Protein AF-A0A537CA63-F1 (afdb_monomer_lite)

Radius of gyration: 12.53 Å; chains: 1; bounding box: 29×31×26 Å

Structure (mmCIF, N/CA/C/O backbone):
data_AF-A0A537CA63-F1
#
_entry.id   AF-A0A537CA63-F1
#
loop_
_atom_site.group_PDB
_atom_site.id
_atom_site.type_symbol
_atom_site.label_atom_id
_atom_site.label_alt_id
_atom_site.label_comp_id
_atom_site.label_asym_id
_atom_site.label_entity_id
_atom_site.label_seq_id
_atom_site.pdbx_PDB_ins_code
_atom_site.Cartn_x
_atom_site.Cartn_y
_atom_site.Cartn_z
_atom_site.occupancy
_atom_site.B_iso_or_equiv
_atom_site.auth_seq_id
_atom_site.auth_comp_id
_atom_site.auth_asym_id
_atom_site.auth_atom_id
_atom_site.pdbx_PDB_model_num
ATOM 1 N N . MET A 1 1 ? 4.768 -12.147 -1.297 1.00 91.00 1 MET A N 1
ATOM 2 C CA . MET A 1 1 ? 4.892 -11.427 -0.005 1.00 91.00 1 MET A CA 1
ATOM 3 C C . MET A 1 1 ? 3.596 -10.674 0.290 1.00 91.00 1 MET A C 1
ATOM 5 O O . MET A 1 1 ? 2.949 -10.243 -0.658 1.00 91.00 1 MET A O 1
ATOM 9 N N . THR A 1 2 ? 3.205 -10.533 1.563 1.00 93.44 2 THR A N 1
ATOM 10 C CA . THR A 1 2 ? 2.037 -9.731 1.987 1.00 93.44 2 THR A CA 1
ATOM 11 C C . THR A 1 2 ? 2.475 -8.688 3.016 1.00 93.44 2 THR A C 1
ATOM 13 O O . THR A 1 2 ? 3.258 -9.024 3.900 1.00 93.44 2 THR A O 1
ATOM 16 N N . TYR A 1 3 ? 1.967 -7.463 2.901 1.00 91.38 3 TYR A N 1
ATOM 17 C CA . TYR A 1 3 ? 2.155 -6.367 3.856 1.00 91.38 3 TYR A CA 1
ATOM 18 C C . TYR A 1 3 ? 0.794 -5.869 4.357 1.00 91.38 3 TYR A C 1
ATOM 20 O O . TYR A 1 3 ? -0.146 -5.801 3.560 1.00 91.38 3 TYR A O 1
ATOM 28 N N . GLU A 1 4 ? 0.694 -5.532 5.648 1.00 94.69 4 GLU A N 1
ATOM 29 C CA . GLU A 1 4 ? -0.549 -5.066 6.272 1.00 94.69 4 GLU A CA 1
ATOM 30 C C . GLU A 1 4 ? -0.332 -3.939 7.288 1.00 94.69 4 GLU A C 1
ATOM 32 O O . GLU A 1 4 ? 0.561 -4.028 8.129 1.00 94.69 4 GLU A O 1
ATOM 37 N N . ASP A 1 5 ? -1.219 -2.944 7.287 1.00 93.81 5 ASP A N 1
ATOM 38 C CA . ASP A 1 5 ? -1.247 -1.850 8.267 1.00 93.81 5 ASP A CA 1
ATOM 39 C C . ASP A 1 5 ? -2.688 -1.451 8.641 1.00 93.81 5 ASP A C 1
ATOM 41 O O . ASP A 1 5 ? -3.653 -1.933 8.046 1.00 93.81 5 ASP A O 1
ATOM 45 N N . THR A 1 6 ? -2.829 -0.610 9.666 1.00 96.62 6 THR A N 1
ATOM 46 C CA . THR A 1 6 ? -4.115 -0.153 10.228 1.00 96.62 6 THR A CA 1
ATOM 47 C C . THR A 1 6 ? -4.405 1.321 9.928 1.00 96.62 6 THR A C 1
ATOM 49 O O . THR A 1 6 ? -5.239 1.930 10.597 1.00 96.62 6 THR A O 1
ATOM 52 N N . ALA A 1 7 ? -3.696 1.935 8.977 1.00 92.88 7 ALA A N 1
ATOM 53 C CA . ALA A 1 7 ? -3.974 3.307 8.569 1.00 92.88 7 ALA A CA 1
ATOM 54 C C . ALA A 1 7 ? -5.342 3.394 7.856 1.00 92.88 7 ALA A C 1
ATOM 56 O O . ALA A 1 7 ? -5.913 2.365 7.466 1.00 92.88 7 ALA A O 1
ATOM 57 N N . PRO A 1 8 ? -5.886 4.608 7.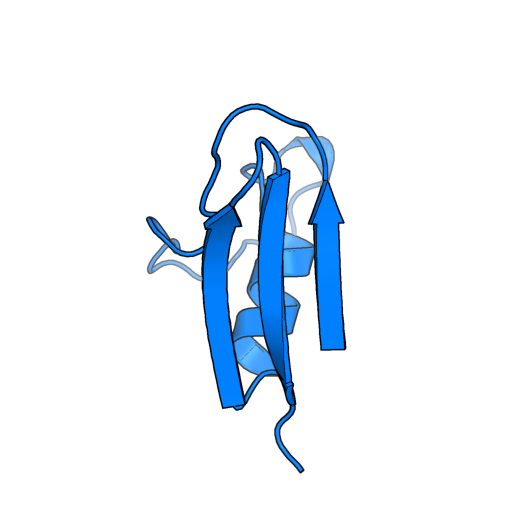645 1.00 95.00 8 PRO A N 1
ATOM 58 C CA . PRO A 1 8 ? -7.032 4.785 6.762 1.00 95.00 8 PRO A CA 1
ATOM 59 C C . PRO A 1 8 ? -6.805 4.120 5.391 1.00 95.00 8 PRO A C 1
ATOM 61 O O . PRO A 1 8 ? -5.652 3.994 4.963 1.00 95.00 8 PRO A O 1
ATOM 64 N N . PRO A 1 9 ? -7.877 3.701 4.690 1.00 94.38 9 PRO A N 1
ATOM 65 C CA . PRO A 1 9 ? -7.760 3.045 3.394 1.00 94.38 9 PRO A CA 1
ATOM 66 C C . PRO A 1 9 ? -6.912 3.862 2.417 1.00 94.38 9 PRO A C 1
ATOM 68 O O . PRO A 1 9 ? -7.264 4.989 2.064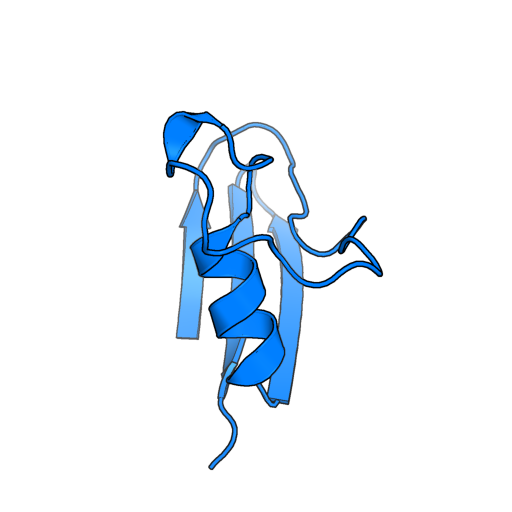 1.00 94.38 9 PRO A O 1
ATOM 71 N N . PHE A 1 10 ? -5.809 3.282 1.954 1.00 88.94 10 PHE A N 1
ATOM 72 C CA . PHE A 1 10 ? -4.901 3.929 1.018 1.00 88.94 10 PHE A CA 1
ATOM 73 C C . PHE A 1 10 ? -4.326 2.900 0.048 1.00 88.94 10 PHE A C 1
ATOM 75 O O . PHE A 1 10 ? -3.468 2.098 0.407 1.00 88.94 10 PHE A O 1
ATOM 82 N N . ASN A 1 11 ? -4.786 2.937 -1.208 1.00 88.75 11 ASN A N 1
ATOM 83 C CA . ASN A 1 11 ? -4.203 2.126 -2.273 1.00 88.75 11 ASN A CA 1
ATOM 84 C C . ASN A 1 11 ? -3.016 2.874 -2.911 1.00 88.75 11 ASN A C 1
ATOM 86 O O . ASN A 1 11 ? -3.250 3.770 -3.730 1.00 88.75 11 ASN A O 1
ATOM 90 N N . PRO A 1 12 ? -1.757 2.487 -2.631 1.00 83.69 12 PRO A N 1
ATOM 91 C CA . PRO A 1 12 ? -0.589 3.167 -3.192 1.00 83.69 12 PRO A CA 1
ATOM 92 C C . PRO A 1 12 ? -0.442 2.970 -4.709 1.00 83.69 12 PRO A C 1
ATOM 94 O O . PRO A 1 12 ? 0.326 3.681 -5.348 1.00 83.69 12 PRO A O 1
ATOM 97 N N . TYR A 1 13 ? -1.173 2.019 -5.299 1.00 84.31 13 TYR A N 1
ATOM 98 C CA . TYR A 1 13 ? -1.137 1.718 -6.730 1.00 84.31 13 TYR A CA 1
ATOM 99 C C . TYR A 1 13 ? -2.288 2.359 -7.516 1.00 84.31 13 TYR A C 1
ATOM 101 O O . TYR A 1 13 ? -2.305 2.259 -8.739 1.00 84.31 13 TYR A O 1
ATOM 109 N N . ALA A 1 14 ? -3.248 3.019 -6.853 1.00 84.25 14 ALA A N 1
ATOM 110 C CA . ALA A 1 14 ? -4.411 3.609 -7.528 1.00 84.25 14 ALA A CA 1
ATOM 111 C C . ALA A 1 14 ? -4.060 4.827 -8.400 1.00 84.25 14 ALA A C 1
ATOM 113 O O . ALA A 1 14 ? -4.783 5.140 -9.342 1.00 84.25 14 ALA A O 1
ATOM 114 N N . ARG A 1 15 ? -2.965 5.524 -8.083 1.00 70.31 15 ARG A N 1
ATOM 115 C CA . ARG A 1 15 ? -2.443 6.666 -8.844 1.00 70.31 15 ARG A CA 1
ATOM 116 C C . ARG A 1 15 ? -0.928 6.569 -8.915 1.00 70.31 15 ARG A C 1
ATOM 118 O O . ARG A 1 15 ? -0.215 7.324 -8.258 1.00 70.31 15 ARG A O 1
ATOM 125 N N . LEU A 1 16 ? -0.439 5.594 -9.674 1.00 65.12 16 LEU A N 1
ATOM 126 C CA . LEU A 1 16 ? 0.979 5.559 -10.003 1.00 65.12 16 LEU A CA 1
ATOM 127 C C . LEU A 1 16 ? 1.287 6.758 -10.903 1.00 65.12 16 LEU A C 1
ATOM 129 O O . LEU A 1 16 ? 0.603 6.922 -11.912 1.00 65.12 16 LEU A O 1
ATOM 133 N N . PRO A 1 17 ? 2.273 7.602 -10.563 1.00 60.91 17 PRO A N 1
ATOM 134 C CA . PRO A 1 17 ? 2.691 8.645 -11.479 1.00 60.91 17 PRO A CA 1
ATOM 135 C C . PRO A 1 17 ? 3.199 7.998 -12.775 1.00 60.91 17 PRO A C 1
ATOM 137 O O . PRO A 1 17 ? 4.010 7.068 -12.743 1.00 60.91 17 PRO A O 1
ATOM 140 N N . ASP A 1 18 ? 2.726 8.510 -13.913 1.00 58.78 18 ASP A N 1
ATOM 141 C CA . ASP A 1 18 ? 3.238 8.138 -15.240 1.00 58.78 18 ASP A CA 1
ATOM 142 C C . ASP A 1 18 ? 4.711 8.532 -15.390 1.00 58.78 18 ASP A C 1
ATOM 144 O O . ASP A 1 18 ? 5.475 7.915 -16.132 1.00 58.78 18 ASP A O 1
ATOM 148 N N . LYS A 1 19 ? 5.120 9.568 -14.650 1.00 59.00 19 LYS A N 1
ATOM 149 C CA . LYS A 1 19 ? 6.479 10.089 -14.661 1.00 59.00 19 LYS A CA 1
ATOM 150 C C . LYS A 1 19 ? 7.397 9.226 -13.783 1.00 59.00 19 LYS A C 1
ATOM 152 O O . LYS A 1 19 ? 7.014 8.902 -12.654 1.00 59.00 19 LYS A O 1
ATOM 157 N N . PRO A 1 20 ? 8.615 8.895 -14.254 1.00 61.53 20 PRO A N 1
ATOM 158 C CA . PRO A 1 20 ? 9.629 8.263 -13.423 1.00 61.53 20 PRO A CA 1
ATOM 159 C C . PRO A 1 20 ? 9.864 9.086 -12.161 1.00 61.53 20 PRO A C 1
ATOM 161 O O . PRO A 1 20 ? 9.827 10.319 -12.191 1.00 61.53 20 PRO A O 1
ATOM 164 N N . ILE A 1 21 ? 10.103 8.402 -11.049 1.00 65.38 21 ILE A N 1
ATOM 165 C CA . ILE A 1 21 ? 10.407 9.079 -9.795 1.00 65.38 21 ILE A CA 1
ATOM 166 C C . ILE A 1 21 ? 11.758 9.748 -9.938 1.00 65.38 21 ILE A C 1
ATOM 168 O O . ILE A 1 21 ? 12.743 9.102 -10.288 1.00 65.38 21 ILE A O 1
ATOM 172 N N . ASP A 1 22 ? 11.795 11.036 -9.628 1.00 67.56 22 ASP A N 1
ATOM 173 C CA . ASP A 1 22 ? 13.040 11.770 -9.556 1.00 67.56 22 ASP A CA 1
ATOM 174 C C . ASP A 1 22 ? 13.874 11.264 -8.367 1.00 67.56 22 ASP A C 1
ATOM 176 O O . ASP A 1 22 ? 13.616 11.575 -7.199 1.00 67.56 22 ASP A O 1
ATOM 180 N N . THR A 1 23 ? 14.872 10.434 -8.669 1.00 67.44 23 THR A N 1
ATOM 181 C CA . THR A 1 23 ? 15.808 9.891 -7.682 1.00 67.44 23 THR A CA 1
ATOM 182 C C . THR A 1 23 ? 16.839 10.916 -7.221 1.00 67.44 23 THR A C 1
ATOM 184 O O . THR A 1 23 ? 17.551 10.639 -6.256 1.00 67.44 23 THR A O 1
ATOM 187 N N . THR A 1 24 ? 16.900 12.093 -7.853 1.00 73.88 24 THR A N 1
ATOM 188 C CA . THR A 1 24 ? 17.823 13.180 -7.497 1.00 73.88 24 THR A CA 1
ATOM 189 C C . THR A 1 24 ? 17.291 14.062 -6.363 1.00 73.88 24 THR A C 1
ATOM 191 O O . THR A 1 24 ? 18.054 14.802 -5.748 1.00 73.88 24 THR A O 1
ATOM 194 N N . THR A 1 25 ? 16.001 13.941 -6.022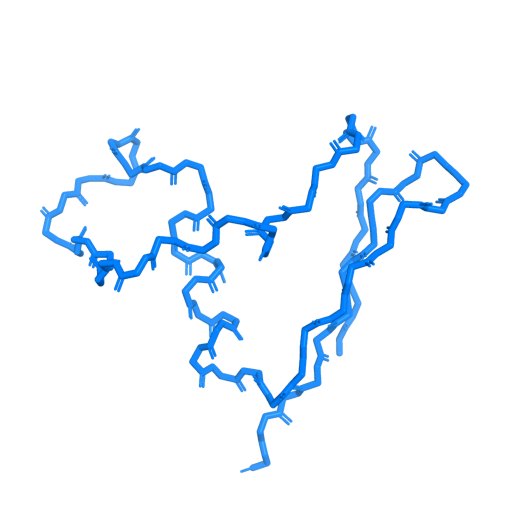 1.00 66.81 25 THR A N 1
ATOM 195 C CA . THR A 1 25 ? 15.379 14.680 -4.913 1.00 66.81 25 THR A CA 1
ATOM 196 C C . THR A 1 25 ? 15.440 13.908 -3.587 1.00 66.81 25 THR A C 1
ATOM 198 O O . THR A 1 25 ? 15.466 12.668 -3.576 1.00 66.81 25 THR A O 1
ATOM 201 N N . THR A 1 26 ? 15.440 14.627 -2.455 1.00 67.31 26 THR A N 1
ATOM 202 C CA . THR A 1 26 ? 15.489 14.018 -1.111 1.00 67.31 26 THR A CA 1
ATOM 203 C C . THR A 1 26 ? 14.236 13.197 -0.813 1.00 67.31 26 THR A C 1
ATOM 205 O O . THR A 1 26 ? 13.164 13.442 -1.367 1.00 67.31 26 THR A O 1
ATOM 208 N N . LEU A 1 27 ? 14.360 12.204 0.069 1.00 61.97 27 LEU A N 1
ATOM 209 C CA . LEU A 1 27 ? 13.263 11.301 0.428 1.00 61.97 27 LEU A CA 1
ATOM 210 C C . LEU A 1 27 ? 12.027 12.046 0.956 1.00 61.97 27 LEU A C 1
ATOM 212 O O . LEU A 1 27 ? 10.920 11.656 0.595 1.00 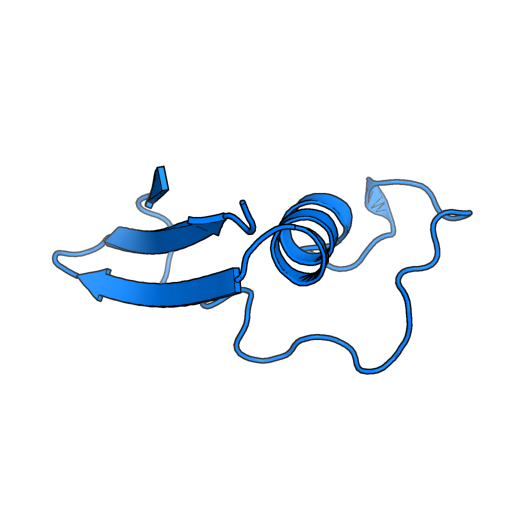61.97 27 LEU A O 1
ATOM 216 N N . GLU A 1 28 ? 12.194 13.128 1.728 1.00 63.88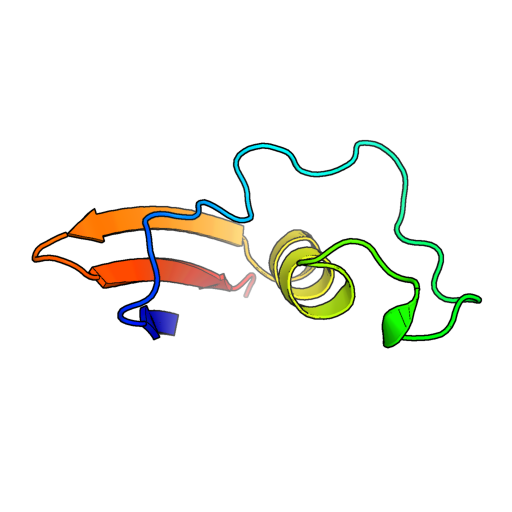 28 GLU A N 1
ATOM 217 C CA . GLU A 1 28 ? 11.057 13.882 2.284 1.00 63.88 28 GLU A CA 1
ATOM 218 C C . GLU A 1 28 ? 10.306 14.711 1.234 1.00 63.88 28 GLU A C 1
ATOM 220 O O . GLU A 1 28 ? 9.141 15.047 1.431 1.00 63.88 28 GLU A O 1
ATOM 225 N N . ARG A 1 29 ? 10.957 15.046 0.113 1.00 61.94 29 ARG A N 1
ATOM 226 C CA . ARG A 1 29 ? 10.352 15.821 -0.984 1.00 61.94 29 ARG A CA 1
ATOM 227 C C . ARG A 1 29 ? 9.646 14.950 -2.017 1.00 61.94 29 ARG A C 1
ATOM 229 O O . ARG A 1 29 ? 8.961 15.476 -2.894 1.00 61.94 29 ARG A O 1
ATOM 236 N N . ARG A 1 30 ? 9.808 13.627 -1.942 1.00 65.56 30 ARG A N 1
ATOM 237 C CA . ARG A 1 30 ? 9.114 12.695 -2.835 1.00 65.56 30 ARG A CA 1
ATOM 238 C C . ARG A 1 30 ? 7.655 12.591 -2.415 1.00 65.56 30 ARG A C 1
ATOM 240 O O . ARG A 1 30 ? 7.339 12.564 -1.229 1.00 65.56 30 ARG A O 1
ATOM 247 N N . ALA A 1 31 ? 6.764 12.475 -3.398 1.00 60.66 31 ALA A N 1
ATOM 248 C CA . ALA A 1 31 ? 5.383 12.107 -3.123 1.00 60.66 31 ALA A CA 1
ATOM 249 C C . ALA A 1 31 ? 5.339 10.818 -2.278 1.00 60.66 31 ALA A C 1
ATOM 251 O O . ALA A 1 31 ? 6.169 9.917 -2.462 1.00 60.66 31 ALA A O 1
ATOM 252 N N . ILE A 1 32 ? 4.378 10.734 -1.351 1.00 61.16 32 ILE A N 1
ATOM 253 C CA . ILE A 1 32 ? 4.130 9.517 -0.568 1.00 61.16 32 ILE A CA 1
ATOM 254 C C . ILE A 1 32 ? 3.991 8.342 -1.537 1.00 61.16 32 ILE A C 1
ATOM 256 O O . ILE A 1 32 ? 3.278 8.426 -2.535 1.00 61.16 32 ILE A O 1
ATOM 260 N N . GLY A 1 33 ? 4.706 7.255 -1.246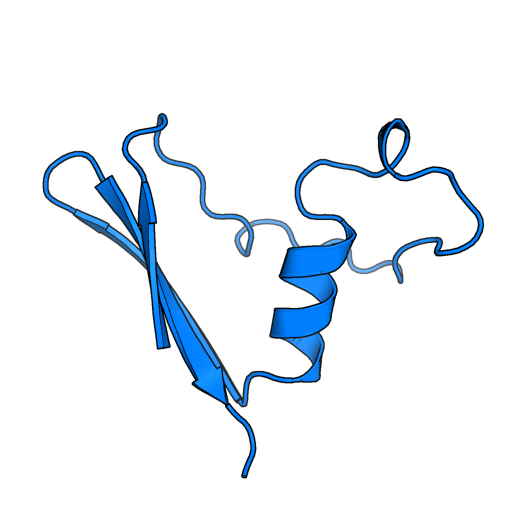 1.00 60.25 33 GLY A N 1
ATOM 261 C CA . GLY A 1 33 ? 4.838 6.141 -2.178 1.00 60.25 33 GLY A CA 1
ATOM 262 C C . GLY A 1 33 ? 5.978 6.309 -3.181 1.00 60.25 33 GLY A C 1
ATOM 263 O O . GLY A 1 33 ? 5.938 5.699 -4.234 1.00 60.25 33 GLY A O 1
ATOM 264 N N . GLY A 1 34 ? 7.009 7.099 -2.874 1.00 70.25 34 GLY A N 1
ATOM 265 C CA . GLY A 1 34 ? 8.156 7.267 -3.761 1.00 70.25 34 GLY A CA 1
ATOM 266 C C . GLY A 1 34 ? 8.920 5.955 -4.004 1.00 70.25 34 GLY A C 1
ATOM 267 O O . GLY A 1 34 ? 8.687 5.215 -4.952 1.00 70.25 34 GLY A O 1
ATOM 268 N N . LEU A 1 35 ? 9.864 5.625 -3.125 1.00 74.38 35 LEU A N 1
ATOM 269 C CA . LEU A 1 35 ? 10.794 4.528 -3.401 1.00 74.38 35 LEU A CA 1
ATOM 270 C C . LEU A 1 35 ? 10.148 3.132 -3.331 1.00 74.38 35 LEU A C 1
ATOM 272 O O . LEU A 1 35 ? 10.353 2.320 -4.226 1.00 74.38 35 LEU A O 1
ATOM 276 N N . GLY A 1 36 ? 9.356 2.846 -2.293 1.00 79.31 36 GLY A N 1
ATOM 277 C CA . GLY A 1 36 ? 8.793 1.506 -2.088 1.00 79.31 36 GLY A CA 1
ATOM 278 C C . GLY A 1 36 ? 7.843 1.072 -3.206 1.00 79.31 36 GLY A C 1
ATOM 279 O O . GLY A 1 36 ? 7.939 -0.049 -3.692 1.00 79.31 36 GLY A O 1
ATOM 280 N N . VAL A 1 37 ? 6.970 1.970 -3.662 1.00 80.44 37 VAL A N 1
ATOM 281 C CA . VAL A 1 37 ? 6.007 1.674 -4.736 1.00 80.44 37 VAL A CA 1
ATOM 282 C C . VAL A 1 37 ? 6.706 1.548 -6.088 1.00 80.44 37 VAL A C 1
ATOM 284 O O . VAL A 1 37 ? 6.300 0.724 -6.902 1.00 80.44 37 VAL A O 1
ATOM 287 N N . LEU A 1 38 ? 7.775 2.316 -6.327 1.00 78.12 38 LEU A N 1
ATOM 288 C CA . LEU A 1 38 ? 8.610 2.141 -7.515 1.00 78.12 38 LEU A CA 1
ATOM 289 C C . LEU A 1 38 ? 9.291 0.777 -7.520 1.00 78.12 38 LEU A C 1
ATOM 291 O O . LEU A 1 38 ? 9.195 0.055 -8.503 1.00 78.12 38 LEU A O 1
ATOM 295 N N . LEU A 1 39 ? 9.939 0.399 -6.418 1.00 80.56 39 LEU A N 1
ATOM 296 C CA . LEU A 1 39 ? 10.611 -0.895 -6.326 1.00 80.56 39 LEU A CA 1
ATOM 297 C C . LEU A 1 39 ? 9.628 -2.040 -6.567 1.00 80.56 39 LEU A C 1
ATOM 299 O O . LEU A 1 39 ? 9.921 -2.952 -7.333 1.00 80.56 39 LEU A O 1
ATOM 303 N N . THR A 1 40 ? 8.432 -1.985 -5.976 1.00 86.75 40 THR A N 1
ATOM 304 C CA . THR A 1 40 ? 7.420 -3.017 -6.224 1.00 86.75 40 THR A CA 1
ATOM 305 C C . THR A 1 40 ? 6.831 -2.935 -7.629 1.00 86.75 40 THR A C 1
ATOM 307 O O . THR A 1 40 ? 6.408 -3.960 -8.153 1.00 86.75 40 THR A O 1
ATOM 310 N N . LYS A 1 41 ? 6.813 -1.762 -8.272 1.00 82.62 41 LYS A N 1
ATOM 311 C CA . LYS A 1 41 ? 6.422 -1.621 -9.679 1.00 82.62 41 LYS A CA 1
ATOM 312 C C . LYS A 1 41 ? 7.387 -2.340 -10.618 1.00 82.62 41 LYS A C 1
ATOM 314 O O . LYS A 1 41 ? 6.905 -3.033 -11.508 1.00 82.62 41 LYS A O 1
ATOM 319 N N . GLU A 1 42 ? 8.689 -2.195 -10.396 1.00 82.94 42 GLU A N 1
ATOM 320 C CA . GLU A 1 42 ? 9.723 -2.767 -11.267 1.00 82.94 42 GLU A CA 1
ATOM 321 C C . GLU A 1 42 ? 10.003 -4.249 -10.967 1.00 82.94 42 GLU A C 1
ATOM 323 O O . GLU A 1 42 ? 10.264 -5.027 -11.876 1.00 82.94 42 GLU A O 1
ATOM 328 N N . LEU A 1 43 ? 9.931 -4.662 -9.696 1.00 85.69 43 LEU A N 1
ATOM 329 C CA . LEU A 1 43 ? 10.353 -6.004 -9.266 1.00 85.69 43 LEU A CA 1
ATOM 330 C C . LEU A 1 43 ? 9.198 -7.009 -9.137 1.00 85.69 43 LEU A C 1
ATOM 332 O O . LEU A 1 43 ? 9.419 -8.225 -9.165 1.00 85.69 43 LEU A O 1
ATOM 336 N N . ALA A 1 44 ? 7.961 -6.536 -8.948 1.00 90.00 44 ALA A N 1
ATOM 337 C CA . ALA A 1 44 ? 6.818 -7.422 -8.767 1.00 90.00 44 ALA A CA 1
ATOM 338 C C . ALA A 1 44 ? 6.096 -7.686 -10.093 1.00 90.00 44 ALA A C 1
ATOM 340 O O . ALA A 1 44 ? 5.570 -6.774 -10.731 1.00 90.00 44 ALA A O 1
ATOM 341 N N . ALA A 1 45 ? 5.962 -8.967 -10.435 1.00 91.31 45 ALA A N 1
ATOM 342 C CA . ALA A 1 45 ? 5.098 -9.451 -11.504 1.00 91.31 45 ALA A CA 1
ATOM 343 C C . ALA A 1 45 ? 3.629 -9.055 -11.279 1.00 91.31 45 ALA A C 1
ATOM 345 O O . ALA A 1 45 ? 2.902 -8.781 -12.231 1.00 91.31 45 ALA A O 1
ATOM 346 N N . ARG A 1 46 ? 3.177 -9.016 -10.017 1.00 91.62 46 ARG A N 1
ATOM 347 C CA . ARG A 1 46 ? 1.805 -8.627 -9.660 1.00 91.62 46 ARG A CA 1
ATOM 348 C C . ARG A 1 46 ? 1.748 -7.873 -8.337 1.00 91.62 46 ARG A C 1
ATOM 350 O O . ARG A 1 46 ? 2.457 -8.217 -7.390 1.00 91.62 46 ARG A O 1
ATOM 357 N N . ARG A 1 47 ? 0.867 -6.873 -8.284 1.00 91.94 47 ARG A N 1
ATOM 358 C CA . ARG A 1 47 ? 0.577 -6.018 -7.127 1.00 91.94 47 ARG A CA 1
ATOM 359 C C . ARG A 1 47 ? -0.934 -5.967 -6.928 1.00 91.94 47 ARG A C 1
ATOM 361 O O . ARG A 1 47 ? -1.629 -5.371 -7.742 1.00 91.94 47 ARG A O 1
ATOM 368 N N . ASP A 1 48 ? -1.430 -6.586 -5.865 1.00 94.06 48 ASP A N 1
ATOM 369 C CA . ASP A 1 48 ? -2.841 -6.516 -5.484 1.00 94.06 48 ASP A CA 1
ATOM 370 C C . ASP A 1 48 ? -2.984 -5.709 -4.191 1.00 94.06 48 ASP A C 1
ATOM 372 O O . ASP A 1 48 ? -2.160 -5.824 -3.279 1.00 94.06 48 ASP A O 1
ATOM 376 N N . TYR A 1 49 ? -4.048 -4.916 -4.103 1.00 94.56 49 TYR A N 1
ATOM 377 C CA . TYR A 1 49 ? -4.424 -4.183 -2.900 1.00 94.56 49 TYR A CA 1
ATOM 378 C C . TYR A 1 49 ? -5.866 -4.516 -2.516 1.00 94.56 49 TYR A C 1
ATOM 380 O O . TYR A 1 49 ? -6.741 -4.575 -3.380 1.00 94.56 49 TYR A O 1
ATOM 388 N N . ALA A 1 50 ? -6.114 -4.680 -1.220 1.00 96.38 50 ALA A N 1
ATOM 389 C CA . ALA A 1 50 ? -7.452 -4.744 -0.652 1.00 96.38 50 ALA A CA 1
ATOM 390 C C . ALA A 1 50 ? -7.476 -4.056 0.717 1.00 96.38 50 ALA A C 1
ATOM 392 O O . ALA A 1 50 ? -6.509 -4.147 1.471 1.00 96.38 50 ALA A O 1
ATOM 393 N N . TYR A 1 51 ? -8.597 -3.418 1.054 1.00 96.88 51 TYR A N 1
ATOM 394 C CA . TYR A 1 51 ? -8.874 -2.991 2.423 1.00 96.88 51 TYR A CA 1
ATOM 395 C C . TYR A 1 51 ? -9.841 -3.992 3.055 1.00 96.88 51 TYR A C 1
ATOM 397 O O . TYR A 1 51 ? -10.995 -4.079 2.641 1.00 96.88 51 TYR A O 1
ATOM 405 N N . VAL A 1 52 ? -9.361 -4.798 4.003 1.00 95.62 52 VAL A N 1
ATOM 406 C CA . VAL A 1 52 ? -10.124 -5.905 4.604 1.00 95.62 52 VAL A CA 1
ATOM 407 C C . VAL A 1 52 ? -9.988 -5.876 6.118 1.00 95.62 52 VAL A C 1
ATOM 409 O O . VAL A 1 52 ? -8.896 -5.679 6.639 1.00 95.62 52 VAL A O 1
ATOM 412 N N . PHE A 1 53 ? -11.104 -6.057 6.830 1.00 94.81 53 PHE A N 1
ATOM 413 C CA . PHE A 1 53 ? -11.147 -6.074 8.301 1.00 94.81 53 PHE A CA 1
ATOM 414 C C . PHE A 1 53 ? -10.449 -4.872 8.966 1.00 94.81 53 PHE A C 1
ATOM 416 O O . PHE A 1 53 ? -9.738 -5.024 9.955 1.00 94.81 53 PHE A O 1
ATOM 423 N N . GLY A 1 54 ? -10.624 -3.672 8.402 1.00 95.25 54 GLY A N 1
ATOM 424 C CA . GLY A 1 54 ? -10.015 -2.448 8.931 1.00 95.25 54 GLY A CA 1
ATOM 425 C C . GLY A 1 54 ? -8.523 -2.286 8.618 1.00 95.25 54 GLY A C 1
ATOM 426 O O . GLY A 1 54 ? -7.865 -1.453 9.237 1.00 95.25 54 GLY A O 1
ATOM 427 N N . ARG A 1 55 ? -7.971 -3.076 7.686 1.00 96.19 55 ARG A N 1
ATOM 428 C CA . ARG A 1 55 ? -6.540 -3.079 7.365 1.00 96.19 55 ARG A CA 1
ATOM 429 C C . ARG A 1 55 ? -6.277 -2.903 5.880 1.00 96.19 55 ARG A C 1
ATOM 431 O O . ARG A 1 55 ? -6.921 -3.545 5.048 1.00 96.19 55 ARG A O 1
ATOM 438 N N . ASN A 1 56 ? -5.275 -2.091 5.557 1.00 95.44 56 ASN A N 1
ATOM 439 C CA . ASN A 1 56 ? -4.676 -2.079 4.228 1.00 95.44 56 ASN A CA 1
ATOM 440 C C . ASN A 1 56 ? -3.901 -3.380 4.044 1.00 95.44 56 ASN A C 1
ATOM 442 O O . ASN A 1 56 ? -3.101 -3.739 4.904 1.00 95.44 56 ASN A O 1
ATOM 446 N N . ARG A 1 57 ? -4.115 -4.083 2.931 1.00 96.31 57 ARG A N 1
ATOM 447 C CA . ARG A 1 57 ? -3.390 -5.305 2.583 1.00 96.31 57 ARG A CA 1
ATOM 448 C C . ARG A 1 57 ? -2.821 -5.194 1.180 1.00 96.31 57 ARG A C 1
ATOM 450 O O . ARG A 1 57 ? -3.566 -5.061 0.212 1.00 96.31 57 ARG A O 1
ATOM 457 N N . ILE A 1 58 ? -1.503 -5.315 1.071 1.00 94.06 58 ILE A N 1
ATOM 458 C CA . ILE A 1 58 ? -0.774 -5.347 -0.199 1.00 94.06 58 ILE A CA 1
ATOM 459 C C . ILE A 1 58 ? -0.214 -6.747 -0.404 1.00 94.06 58 ILE A C 1
ATOM 461 O O . ILE A 1 58 ? 0.483 -7.279 0.460 1.00 94.06 58 ILE A O 1
ATOM 465 N N . ARG A 1 59 ? -0.477 -7.340 -1.568 1.00 95.12 59 ARG A N 1
ATOM 466 C CA . ARG A 1 59 ? 0.113 -8.610 -1.991 1.00 95.12 59 ARG A CA 1
ATOM 467 C C . ARG A 1 59 ? 1.025 -8.379 -3.188 1.00 95.12 59 ARG A C 1
ATOM 469 O O . ARG A 1 59 ? 0.608 -7.840 -4.207 1.00 95.12 59 ARG A O 1
ATOM 476 N N . LEU A 1 60 ? 2.268 -8.823 -3.045 1.00 94.06 60 LEU A N 1
ATOM 477 C CA . LEU A 1 60 ? 3.300 -8.759 -4.073 1.00 94.06 60 LEU A CA 1
ATOM 478 C C . LEU A 1 60 ? 3.650 -10.168 -4.536 1.00 94.06 60 LEU A C 1
ATOM 480 O O . LEU A 1 60 ? 3.996 -11.027 -3.715 1.00 94.06 60 LEU A O 1
ATOM 484 N N . THR A 1 61 ? 3.610 -10.379 -5.844 1.00 94.69 61 THR A N 1
ATOM 485 C CA . THR A 1 61 ? 4.168 -11.566 -6.501 1.00 94.69 61 THR A CA 1
ATOM 486 C C . THR A 1 61 ? 5.412 -11.120 -7.250 1.00 94.69 61 THR A C 1
ATOM 488 O O . THR A 1 61 ? 5.294 -10.264 -8.119 1.00 94.69 61 THR A O 1
ATOM 491 N N . MET A 1 62 ? 6.588 -11.634 -6.887 1.00 88.56 62 MET A N 1
ATOM 492 C CA . MET A 1 62 ? 7.860 -11.211 -7.488 1.00 88.56 62 MET A CA 1
ATOM 493 C C . MET A 1 62 ? 8.067 -11.853 -8.860 1.00 88.56 62 MET A C 1
ATOM 495 O O . MET A 1 62 ? 7.564 -12.951 -9.106 1.00 88.56 62 MET A O 1
ATOM 499 N N . MET A 1 63 ? 8.787 -11.162 -9.745 1.00 79.56 63 MET A N 1
ATOM 500 C CA . MET A 1 63 ? 9.337 -11.787 -10.951 1.00 79.56 63 MET A CA 1
ATOM 501 C C . MET A 1 63 ? 10.389 -12.827 -10.536 1.00 79.56 63 MET A C 1
ATOM 503 O O . MET A 1 63 ? 11.022 -12.676 -9.489 1.00 79.56 63 MET A O 1
ATOM 507 N N . ARG A 1 64 ? 10.480 -13.926 -11.288 1.00 69.12 64 ARG A N 1
ATOM 508 C CA . ARG A 1 64 ? 11.368 -15.051 -10.973 1.00 69.12 64 ARG A CA 1
ATOM 509 C C . ARG A 1 64 ? 12.793 -14.774 -11.427 1.00 69.12 64 ARG A C 1
ATOM 511 O O . ARG A 1 64 ? 12.930 -14.139 -12.493 1.00 69.12 64 ARG A O 1
#

Foldseek 3Di:
DKDKDQDPDDDLPPCDDPDQQDPVDDPVPTDPCRPVVVCLVVFFPDWDWDCPPNMTMIDGHGDD

Sequence (64 aa):
MTYEDTAPPFNPYARLPDKPIDTTTTLERRAIGGLGVLLTKELAARRDYAYVFGRNRIRLTMMR

pLDDT: mean 81.71, std 13.09, range [58.78, 96.88]

Secondary structure (DSSP, 8-state):
-EEEE-SSP--TTTT--SSPP-TTS-GGGSPTTSHHHHHHHHHEEEEEEEEETTEEEEEEEE--